Protein AF-A0AAW9NP54-F1 (afdb_monomer_lite)

Structure (mmCIF, N/CA/C/O backbone):
data_AF-A0AAW9NP54-F1
#
_entry.id   AF-A0AAW9NP54-F1
#
loop_
_atom_site.group_PDB
_atom_site.id
_atom_site.type_symbol
_atom_site.label_atom_id
_atom_site.label_alt_id
_atom_site.label_comp_id
_atom_site.label_asym_id
_atom_site.label_entity_id
_atom_site.label_seq_id
_atom_site.pdbx_PDB_ins_code
_atom_site.Cartn_x
_atom_site.Cartn_y
_atom_site.Cartn_z
_atom_site.occupancy
_atom_site.B_iso_or_equiv
_atom_site.auth_seq_id
_atom_site.auth_comp_id
_atom_site.auth_asym_id
_atom_site.auth_atom_id
_atom_site.pdbx_PDB_model_num
ATOM 1 N N . MET A 1 1 ? -6.143 31.652 26.861 1.00 40.56 1 MET A N 1
ATOM 2 C CA . MET A 1 1 ? -5.723 30.236 26.973 1.00 40.56 1 MET A CA 1
ATOM 3 C C . MET A 1 1 ? -5.347 29.727 25.584 1.00 40.56 1 MET A C 1
ATOM 5 O O . MET A 1 1 ? -6.233 29.559 24.758 1.00 40.56 1 MET A O 1
ATOM 9 N N . LYS A 1 2 ? -4.050 29.567 25.279 1.00 43.53 2 LYS A N 1
ATOM 10 C CA . LYS A 1 2 ? -3.597 28.978 24.005 1.00 43.53 2 LYS A CA 1
ATOM 11 C C . LYS A 1 2 ? -3.699 27.457 24.123 1.00 43.53 2 LYS A C 1
ATOM 13 O O . LYS A 1 2 ? -2.879 26.837 24.794 1.00 43.53 2 LYS A O 1
ATOM 18 N N . LYS A 1 3 ? -4.743 26.878 23.530 1.00 45.47 3 LYS A N 1
ATOM 19 C CA . LYS A 1 3 ? -4.916 25.426 23.418 1.00 45.47 3 LYS A CA 1
ATOM 20 C C . LYS A 1 3 ? -3.813 24.916 22.485 1.00 45.47 3 LYS A C 1
ATOM 22 O O . LYS A 1 3 ? -3.800 25.236 21.301 1.00 45.47 3 LYS A O 1
ATOM 27 N N . SER A 1 4 ? -2.819 24.242 23.055 1.00 45.78 4 SER A N 1
ATOM 28 C CA . SER A 1 4 ? -1.707 23.659 22.309 1.00 45.78 4 SER A CA 1
ATOM 29 C C . SER A 1 4 ? -2.208 22.413 21.581 1.00 45.78 4 SER A C 1
ATOM 31 O O . SER A 1 4 ? -2.274 21.340 22.170 1.00 45.78 4 SER A O 1
ATOM 33 N N . PHE A 1 5 ? -2.552 22.566 20.301 1.00 53.41 5 PHE A N 1
ATOM 34 C CA . PHE A 1 5 ? -2.887 21.467 19.381 1.00 53.41 5 PHE A CA 1
ATOM 35 C C . PHE A 1 5 ? -1.736 20.463 19.184 1.00 53.41 5 PHE A C 1
ATOM 37 O O . PHE A 1 5 ? -1.920 19.425 18.569 1.00 53.41 5 PHE A O 1
ATOM 44 N N . TRP A 1 6 ? -0.549 20.756 19.722 1.00 51.97 6 TRP A N 1
ATOM 45 C CA . TRP A 1 6 ? 0.624 19.885 19.676 1.00 51.97 6 TRP A CA 1
ATOM 46 C C . TRP A 1 6 ? 0.649 18.819 20.775 1.00 51.97 6 TRP A C 1
ATOM 48 O O . TRP A 1 6 ? 1.516 17.951 20.753 1.00 51.97 6 TRP A O 1
ATOM 58 N N . LYS A 1 7 ? -0.250 18.901 21.766 1.00 50.44 7 LYS A N 1
ATOM 59 C CA . LYS A 1 7 ? -0.275 17.961 22.897 1.00 50.44 7 LYS A CA 1
ATOM 60 C C . LYS A 1 7 ? -1.259 16.801 22.700 1.00 50.44 7 LYS A C 1
ATOM 62 O O . LYS A 1 7 ? -1.113 15.782 23.368 1.00 50.44 7 LYS A O 1
ATOM 67 N N . ASP A 1 8 ? -2.175 16.922 21.744 1.00 54.97 8 ASP A N 1
ATOM 68 C CA . ASP A 1 8 ? -2.976 15.800 21.257 1.00 54.97 8 ASP A CA 1
ATOM 69 C C . ASP A 1 8 ? -2.159 15.101 20.163 1.00 54.97 8 ASP A C 1
ATOM 71 O O . ASP A 1 8 ? -2.414 15.235 18.969 1.00 54.97 8 ASP A O 1
ATOM 75 N N . GLY A 1 9 ? -1.072 14.438 20.574 1.00 56.28 9 GLY A N 1
ATOM 76 C CA . GLY A 1 9 ? -0.342 13.545 19.680 1.00 56.28 9 GLY A CA 1
ATOM 77 C C . GLY A 1 9 ? -1.324 12.534 19.095 1.00 56.28 9 GLY A C 1
ATOM 78 O O . GLY A 1 9 ? -2.175 12.044 19.842 1.00 56.28 9 GLY A O 1
ATOM 79 N N . LEU A 1 10 ? -1.224 12.266 17.783 1.00 52.00 10 LEU A N 1
ATOM 80 C CA . LEU A 1 10 ? -2.094 11.310 17.090 1.00 52.00 10 LEU A CA 1
ATOM 81 C C . LEU A 1 10 ? -2.296 10.091 17.990 1.00 52.00 10 LEU A C 1
ATOM 83 O O . LEU A 1 10 ? -1.324 9.443 18.397 1.00 52.00 10 LEU A O 1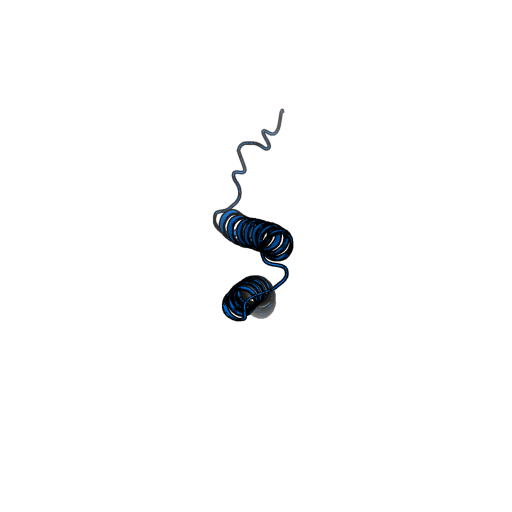
ATOM 87 N N . SER A 1 11 ? -3.552 9.771 18.292 1.00 61.38 11 SER A N 1
ATOM 88 C CA . SER A 1 11 ? -3.876 8.557 19.032 1.00 61.38 11 SER A CA 1
ATOM 89 C C . SER A 1 11 ? -3.163 7.372 18.368 1.00 61.38 11 SER A C 1
ATOM 91 O O . SER A 1 11 ? -3.022 7.328 17.147 1.00 61.38 11 SER A O 1
ATOM 93 N N . ILE A 1 12 ? -2.684 6.389 19.136 1.00 59.16 12 ILE A N 1
ATOM 94 C CA . ILE A 1 12 ? -1.964 5.216 18.591 1.00 59.16 12 ILE A CA 1
ATOM 95 C C . ILE A 1 12 ? -2.760 4.541 17.457 1.00 59.16 12 ILE A C 1
ATOM 97 O O . ILE A 1 12 ? -2.172 3.998 16.522 1.00 59.16 12 ILE A O 1
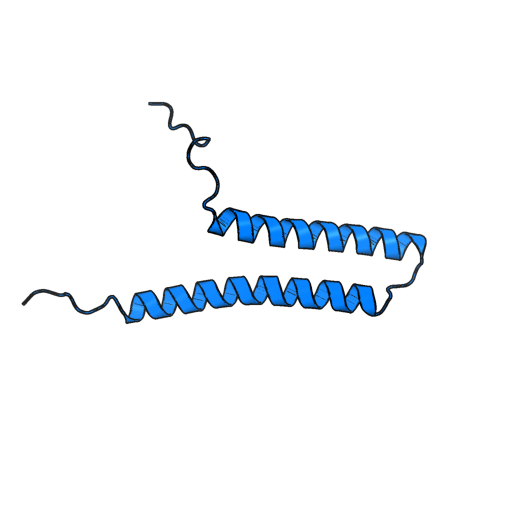ATOM 101 N N . LYS A 1 13 ? -4.097 4.604 17.511 1.00 59.44 13 LYS A N 1
ATOM 102 C CA . LYS A 1 13 ? -4.983 4.121 16.444 1.00 59.44 13 LYS A CA 1
ATOM 103 C C . LYS A 1 13 ? -4.914 4.991 15.182 1.00 59.44 13 LYS A C 1
ATOM 105 O O . LYS A 1 13 ? -4.724 4.457 14.094 1.00 59.44 13 LYS A O 1
ATOM 110 N N . GLU A 1 14 ? -4.968 6.313 15.329 1.00 61.09 14 GLU A N 1
ATOM 111 C CA . GLU A 1 14 ? -4.828 7.277 14.226 1.00 61.09 14 GLU A CA 1
ATOM 112 C C . GLU A 1 14 ? -3.430 7.226 13.599 1.00 61.09 14 GLU A C 1
ATOM 114 O O . GLU A 1 14 ? -3.289 7.312 12.383 1.00 61.09 14 GLU A O 1
ATOM 119 N N . THR A 1 15 ? -2.392 7.012 14.411 1.00 65.50 15 THR A N 1
ATOM 120 C CA . THR A 1 15 ? -1.010 6.860 13.939 1.00 65.50 15 THR A CA 1
ATOM 121 C C . THR A 1 15 ? -0.861 5.612 13.069 1.00 65.50 15 THR A C 1
ATOM 123 O O . THR A 1 15 ? -0.253 5.677 12.006 1.00 65.50 15 THR A O 1
ATOM 126 N N . LYS A 1 16 ? -1.451 4.477 13.466 1.00 62.97 16 LYS A N 1
ATOM 127 C CA . LYS A 1 16 ? -1.428 3.241 12.663 1.00 62.97 16 LYS A CA 1
ATOM 128 C C . LYS A 1 16 ? -2.176 3.398 11.339 1.00 62.97 16 LYS A C 1
ATOM 130 O O . LYS A 1 16 ? -1.674 2.963 10.306 1.00 62.97 16 LYS A O 1
ATOM 135 N N . PHE A 1 17 ? -3.332 4.060 11.364 1.00 66.56 17 PHE A N 1
ATOM 136 C CA . PHE A 1 17 ? -4.089 4.381 10.154 1.00 66.56 17 PHE A CA 1
ATOM 137 C C . PHE A 1 17 ? -3.296 5.307 9.216 1.00 66.56 17 PHE A C 1
ATOM 139 O O . PHE A 1 17 ? -3.213 5.067 8.012 1.00 66.56 17 PHE A O 1
ATOM 146 N N . SER A 1 18 ? -2.632 6.313 9.792 1.00 72.56 18 SER A N 1
ATOM 147 C CA . SER A 1 18 ? -1.754 7.249 9.085 1.00 72.56 18 SER A CA 1
ATOM 148 C C . SER A 1 18 ? -0.553 6.553 8.437 1.00 72.56 18 SER A C 1
ATOM 150 O O . SER A 1 18 ? -0.251 6.811 7.274 1.00 72.56 18 SER A O 1
ATOM 152 N N . ILE A 1 19 ? 0.087 5.606 9.132 1.00 79.75 19 ILE A N 1
ATOM 153 C CA . ILE A 1 19 ? 1.229 4.846 8.599 1.00 79.75 19 ILE A CA 1
ATOM 154 C C . ILE A 1 19 ? 0.821 4.012 7.381 1.00 79.75 19 ILE A C 1
ATOM 156 O O . ILE A 1 19 ? 1.530 4.020 6.380 1.00 79.75 19 ILE A O 1
ATOM 160 N N . ILE A 1 20 ? -0.320 3.321 7.435 1.00 79.38 20 ILE A N 1
ATOM 161 C CA . ILE A 1 20 ? -0.782 2.482 6.316 1.00 79.38 20 ILE A CA 1
ATOM 162 C C . ILE A 1 20 ? -1.170 3.347 5.113 1.00 79.38 20 ILE A C 1
ATOM 164 O O . ILE A 1 20 ? -0.800 3.026 3.985 1.00 79.38 20 ILE A O 1
ATOM 168 N N . GLY A 1 21 ? -1.838 4.481 5.345 1.00 80.19 21 GLY A N 1
ATOM 169 C CA . GLY A 1 21 ? -2.119 5.456 4.290 1.00 80.19 21 GLY A CA 1
ATOM 170 C C . GLY A 1 21 ? -0.843 6.027 3.660 1.00 80.19 21 GLY A C 1
ATOM 171 O O . GLY A 1 21 ? -0.727 6.095 2.438 1.00 80.19 21 GLY A O 1
ATOM 172 N N . PHE A 1 22 ? 0.151 6.375 4.479 1.00 83.94 22 PHE A N 1
ATOM 173 C CA . PHE A 1 22 ? 1.451 6.846 4.003 1.00 83.94 22 PHE A CA 1
ATOM 174 C C . PHE A 1 22 ? 2.190 5.775 3.187 1.00 83.94 22 PHE A C 1
ATOM 176 O O . PHE A 1 22 ? 2.748 6.066 2.130 1.00 83.94 22 PHE A O 1
ATOM 183 N N . MET A 1 23 ? 2.139 4.519 3.630 1.00 83.06 23 MET A N 1
ATOM 184 C CA . MET A 1 23 ? 2.752 3.389 2.937 1.00 83.06 23 MET A CA 1
ATOM 185 C C . MET A 1 23 ? 2.079 3.114 1.584 1.00 83.06 23 MET A C 1
ATOM 187 O O . MET A 1 23 ? 2.775 2.879 0.600 1.00 83.06 23 MET A O 1
ATOM 191 N N . LEU A 1 24 ? 0.751 3.246 1.496 1.00 83.69 24 LEU A N 1
ATOM 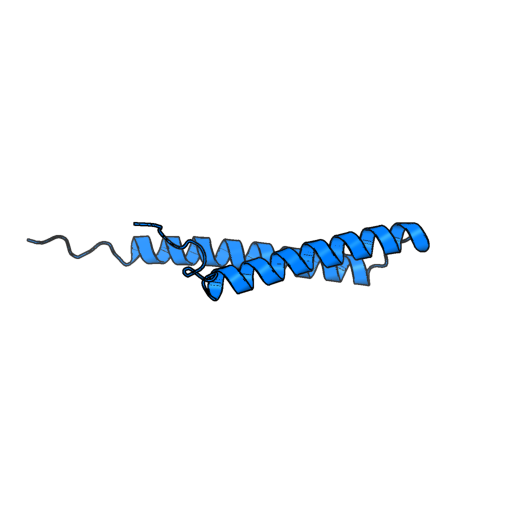192 C CA . LEU A 1 24 ? 0.005 3.195 0.232 1.00 83.69 24 LEU A CA 1
ATOM 193 C C . LEU A 1 24 ? 0.475 4.263 -0.763 1.00 83.69 24 LEU A C 1
ATOM 195 O O . LEU A 1 24 ? 0.695 3.958 -1.934 1.00 83.69 24 LEU A O 1
ATOM 199 N N . ILE A 1 25 ? 0.673 5.500 -0.297 1.00 85.62 25 ILE A N 1
ATOM 200 C CA . ILE A 1 25 ? 1.169 6.601 -1.136 1.00 85.62 25 ILE A CA 1
ATOM 201 C C . ILE A 1 25 ? 2.586 6.302 -1.635 1.00 85.62 25 ILE A C 1
ATOM 203 O O . ILE A 1 25 ? 2.869 6.487 -2.817 1.00 85.62 25 ILE A O 1
ATOM 207 N N . LEU A 1 26 ? 3.472 5.811 -0.765 1.00 88.44 26 LEU A N 1
ATOM 208 C CA . LEU A 1 26 ? 4.837 5.458 -1.156 1.00 88.44 26 LEU A CA 1
ATOM 209 C C . LEU A 1 26 ? 4.873 4.337 -2.196 1.00 88.44 26 LEU A C 1
ATOM 211 O O . LEU A 1 26 ? 5.598 4.458 -3.183 1.00 88.44 26 LEU A O 1
ATOM 215 N N . VAL A 1 27 ? 4.077 3.281 -2.015 1.00 86.38 27 VAL A N 1
ATOM 216 C CA . VAL A 1 27 ? 3.993 2.181 -2.987 1.00 86.38 27 VAL A CA 1
ATOM 217 C C . VAL A 1 27 ? 3.405 2.663 -4.311 1.00 86.38 27 VAL A C 1
ATOM 219 O O . VAL A 1 27 ? 3.900 2.280 -5.368 1.00 86.38 27 VAL A O 1
ATOM 222 N N . PHE A 1 28 ? 2.417 3.558 -4.277 1.00 83.69 28 PHE A N 1
ATOM 223 C CA . PHE A 1 28 ? 1.866 4.162 -5.488 1.00 83.69 28 PHE A CA 1
ATOM 224 C C . PHE A 1 28 ? 2.913 4.983 -6.254 1.00 83.69 28 PHE A C 1
ATOM 226 O O . PHE A 1 28 ? 3.079 4.808 -7.460 1.00 83.69 28 PHE A O 1
ATOM 233 N N . ILE A 1 29 ? 3.667 5.842 -5.559 1.00 88.69 29 ILE A N 1
ATOM 234 C CA . ILE A 1 29 ? 4.747 6.632 -6.169 1.00 88.69 29 ILE A CA 1
ATOM 235 C C . ILE A 1 29 ? 5.831 5.708 -6.734 1.00 88.69 29 ILE A C 1
ATOM 237 O O . ILE A 1 29 ? 6.278 5.910 -7.863 1.00 88.69 29 ILE A O 1
ATOM 241 N N . PHE A 1 30 ? 6.225 4.679 -5.982 1.00 86.88 30 PHE A N 1
ATOM 242 C CA . PHE A 1 30 ? 7.189 3.685 -6.443 1.00 86.88 30 PHE A CA 1
ATOM 243 C C . PHE A 1 30 ? 6.706 2.981 -7.716 1.00 86.88 30 PHE A C 1
ATOM 245 O O . PHE A 1 30 ? 7.470 2.878 -8.670 1.00 86.88 30 PHE A O 1
ATOM 252 N N . ALA A 1 31 ? 5.434 2.581 -7.779 1.00 83.06 31 ALA A N 1
ATOM 253 C CA . ALA A 1 31 ? 4.856 1.949 -8.960 1.00 83.06 31 ALA A CA 1
ATOM 254 C C . ALA A 1 31 ? 4.842 2.874 -10.185 1.00 83.06 31 ALA A C 1
ATOM 256 O O . ALA A 1 31 ? 5.157 2.427 -11.286 1.00 83.06 31 ALA A O 1
ATOM 257 N N . LEU A 1 32 ? 4.554 4.169 -10.008 1.00 84.06 32 LEU A N 1
ATOM 258 C CA . LEU A 1 32 ? 4.635 5.150 -11.096 1.00 84.06 32 LEU A CA 1
ATOM 259 C C . LEU A 1 32 ? 6.066 5.308 -11.627 1.00 84.06 32 LEU A C 1
ATOM 261 O O . LEU A 1 32 ? 6.271 5.347 -12.840 1.00 84.06 32 LEU A O 1
ATOM 265 N N . VAL A 1 33 ? 7.056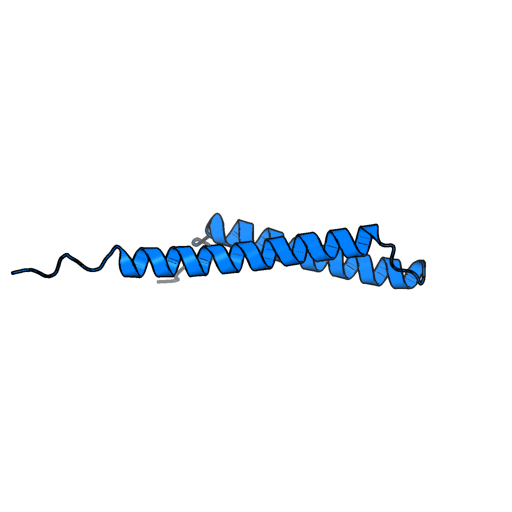 5.377 -10.733 1.00 88.06 33 VAL 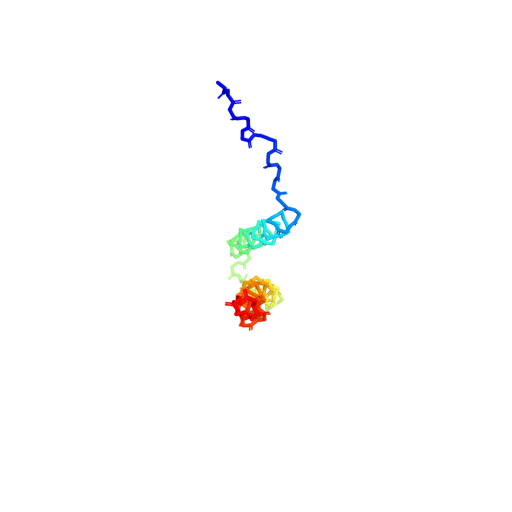A N 1
ATOM 266 C CA . VAL A 1 33 ? 8.476 5.458 -11.115 1.00 88.06 33 VAL A CA 1
ATOM 267 C C . VAL A 1 33 ? 8.927 4.167 -11.797 1.00 88.06 33 VAL A C 1
ATOM 269 O O . VAL A 1 33 ? 9.590 4.218 -12.832 1.00 88.06 33 VAL A O 1
ATOM 272 N N . TYR A 1 34 ? 8.533 3.013 -11.259 1.00 85.56 34 TYR A N 1
ATOM 273 C CA . TYR A 1 34 ? 8.845 1.707 -11.828 1.00 85.56 34 TYR A CA 1
ATOM 274 C C . TYR A 1 34 ? 8.289 1.572 -13.246 1.00 85.56 34 TYR A C 1
ATOM 276 O O . TYR A 1 34 ? 9.043 1.267 -14.169 1.00 85.56 34 TYR A O 1
ATOM 284 N N . LEU A 1 35 ? 7.012 1.917 -13.439 1.00 83.69 35 LEU A N 1
ATOM 285 C CA . LEU A 1 35 ? 6.353 1.944 -14.742 1.00 83.69 35 LEU A CA 1
ATOM 286 C C . LEU A 1 35 ? 7.032 2.923 -15.711 1.00 83.69 35 LEU A C 1
ATOM 288 O O . LEU A 1 35 ? 7.178 2.612 -16.890 1.00 83.69 35 LEU A O 1
ATOM 292 N N . ALA A 1 36 ? 7.479 4.089 -15.238 1.00 82.38 36 ALA A N 1
ATOM 293 C CA . ALA A 1 36 ? 8.178 5.058 -16.081 1.00 82.38 36 ALA A CA 1
ATOM 294 C C . ALA A 1 36 ? 9.534 4.534 -16.590 1.00 82.38 36 ALA A C 1
ATOM 296 O O . ALA A 1 36 ? 9.911 4.828 -17.726 1.00 82.38 36 ALA A O 1
ATOM 297 N N . ILE A 1 37 ? 10.250 3.752 -15.773 1.00 88.38 37 ILE A N 1
ATOM 298 C CA . ILE A 1 37 ? 11.574 3.204 -16.108 1.00 88.38 37 ILE A CA 1
ATOM 299 C C . ILE A 1 37 ? 11.454 1.906 -16.918 1.00 88.38 37 ILE A C 1
ATOM 301 O O . ILE A 1 37 ? 12.092 1.772 -17.959 1.00 88.38 37 ILE A O 1
ATOM 305 N N . HIS A 1 38 ? 10.636 0.960 -16.458 1.00 85.56 38 HIS A N 1
ATOM 306 C CA . HIS A 1 38 ? 10.578 -0.404 -16.993 1.00 85.56 38 HIS A CA 1
ATOM 307 C C . HIS A 1 38 ? 9.478 -0.574 -18.047 1.00 85.56 38 HIS A C 1
ATOM 309 O O . HIS A 1 38 ? 9.470 -1.570 -18.764 1.00 85.56 38 HIS A O 1
ATOM 315 N N . ARG A 1 39 ? 8.556 0.396 -18.175 1.00 80.62 39 ARG A N 1
ATOM 316 C CA . ARG A 1 39 ? 7.383 0.368 -19.076 1.00 80.62 39 ARG A CA 1
ATOM 317 C C . ARG A 1 39 ? 6.471 -0.851 -18.923 1.00 80.62 39 ARG A C 1
ATOM 319 O O . ARG A 1 39 ? 5.595 -1.068 -19.756 1.00 80.62 39 ARG A O 1
ATOM 326 N N . GLN A 1 40 ? 6.635 -1.593 -17.841 1.00 80.06 40 GLN A N 1
ATOM 327 C CA . GLN A 1 40 ? 5.824 -2.736 -17.470 1.00 80.06 40 GLN A CA 1
ATOM 328 C C . GLN A 1 40 ? 5.541 -2.670 -15.972 1.00 80.06 40 GLN A C 1
ATOM 330 O O . GLN A 1 40 ? 6.325 -2.113 -15.200 1.00 80.06 40 GLN A O 1
ATOM 335 N N . LEU A 1 41 ? 4.389 -3.201 -15.585 1.00 76.88 41 LEU A N 1
ATOM 336 C CA . LEU A 1 41 ? 4.043 -3.453 -14.196 1.00 76.88 41 LEU A CA 1
ATOM 337 C C . LEU A 1 41 ? 4.127 -4.957 -14.000 1.00 76.88 41 LEU A C 1
ATOM 339 O O . LEU A 1 41 ? 3.429 -5.692 -14.693 1.00 76.88 41 LEU A O 1
ATOM 343 N N . ASP A 1 42 ? 4.988 -5.386 -13.087 1.00 83.06 42 ASP A N 1
ATOM 344 C CA . ASP A 1 42 ? 5.097 -6.799 -12.750 1.00 83.06 42 ASP A CA 1
ATOM 345 C C . ASP A 1 42 ? 3.907 -7.216 -11.881 1.00 83.06 42 ASP A C 1
ATOM 347 O O . ASP A 1 42 ? 3.418 -6.436 -11.053 1.00 83.06 42 ASP A O 1
ATOM 351 N N . ASP A 1 43 ? 3.467 -8.462 -12.051 1.00 85.38 43 ASP A N 1
ATOM 352 C CA . ASP A 1 43 ? 2.321 -9.020 -11.327 1.00 85.38 43 ASP A CA 1
ATOM 353 C C . ASP A 1 43 ? 2.510 -8.929 -9.803 1.00 85.38 43 ASP A C 1
ATOM 355 O O . ASP A 1 43 ? 1.573 -8.590 -9.081 1.00 85.38 43 ASP A O 1
ATOM 359 N N . GLU A 1 44 ? 3.744 -9.105 -9.319 1.00 83.50 44 GLU A N 1
ATOM 360 C CA . GLU A 1 44 ? 4.107 -8.977 -7.900 1.00 83.50 44 GLU A CA 1
ATOM 361 C C . GLU A 1 44 ? 3.828 -7.570 -7.345 1.00 83.50 44 GLU A C 1
ATOM 363 O O . GLU A 1 44 ? 3.381 -7.412 -6.205 1.00 83.50 44 GLU A O 1
ATOM 368 N N . LEU A 1 45 ? 4.046 -6.524 -8.149 1.00 79.44 45 LEU A N 1
ATOM 369 C CA . LEU A 1 45 ? 3.814 -5.144 -7.728 1.00 79.44 45 LEU A CA 1
ATOM 370 C C . LEU A 1 45 ? 2.318 -4.828 -7.653 1.00 79.44 45 LEU A C 1
ATOM 372 O O . LEU A 1 45 ? 1.865 -4.130 -6.741 1.00 79.44 45 LEU A O 1
ATOM 376 N N . ILE A 1 46 ? 1.551 -5.366 -8.601 1.00 83.25 46 ILE A N 1
ATOM 377 C CA . ILE A 1 46 ? 0.090 -5.259 -8.627 1.00 83.25 46 ILE A CA 1
ATOM 378 C C . ILE A 1 46 ? -0.509 -6.010 -7.430 1.00 83.25 46 ILE A C 1
ATOM 380 O O . ILE A 1 46 ? -1.392 -5.481 -6.749 1.00 83.25 46 ILE A O 1
ATOM 384 N N . GLU A 1 47 ? -0.007 -7.206 -7.126 1.00 85.62 47 GLU A N 1
ATOM 385 C CA . GLU A 1 47 ? -0.442 -8.012 -5.984 1.00 85.62 47 GLU A CA 1
ATOM 386 C C . GLU A 1 47 ? -0.117 -7.326 -4.646 1.00 85.62 47 GLU A C 1
ATOM 388 O O . GLU A 1 47 ? -0.975 -7.221 -3.759 1.00 85.62 47 GLU A O 1
ATOM 393 N N . MET A 1 48 ? 1.079 -6.743 -4.525 1.00 80.19 48 MET A N 1
ATOM 394 C CA . MET A 1 48 ? 1.460 -5.941 -3.363 1.00 80.19 48 MET A CA 1
ATOM 395 C C . MET A 1 48 ? 0.547 -4.714 -3.195 1.00 80.19 48 MET A C 1
ATOM 397 O O . MET A 1 48 ? 0.098 -4.426 -2.085 1.00 80.19 48 MET A O 1
ATOM 401 N N . PHE A 1 49 ? 0.204 -4.013 -4.278 1.00 80.44 49 PHE A N 1
ATOM 402 C CA . PHE A 1 49 ? -0.705 -2.866 -4.211 1.00 80.44 49 PHE A CA 1
ATOM 403 C C . PHE A 1 49 ? -2.136 -3.271 -3.814 1.00 80.44 49 PHE A C 1
ATOM 405 O O . PHE A 1 49 ? -2.750 -2.627 -2.959 1.00 80.44 49 PHE A O 1
ATOM 412 N N . ASN A 1 50 ? -2.649 -4.373 -4.368 1.00 82.19 50 ASN A N 1
ATOM 413 C CA . ASN A 1 50 ? -3.974 -4.903 -4.036 1.00 82.19 50 ASN A CA 1
ATOM 414 C C . ASN A 1 50 ? -4.073 -5.369 -2.577 1.00 82.19 50 ASN A C 1
ATOM 416 O O . ASN A 1 50 ? -5.076 -5.092 -1.917 1.00 82.19 50 ASN A O 1
ATOM 420 N N . SER A 1 51 ? -3.040 -6.029 -2.046 1.00 83.00 51 SER A N 1
ATOM 421 C CA . SER A 1 51 ? -3.017 -6.445 -0.636 1.00 83.00 51 SER A CA 1
ATOM 422 C C . SER A 1 51 ? -3.002 -5.248 0.326 1.00 83.00 51 SER A C 1
ATOM 424 O O . SER A 1 51 ? -3.722 -5.252 1.327 1.00 83.00 51 SER A O 1
ATOM 426 N N . LEU A 1 52 ? -2.274 -4.177 -0.011 1.00 81.06 52 LEU A N 1
ATOM 427 C CA . LEU A 1 52 ? -2.272 -2.915 0.738 1.00 81.06 52 LEU A CA 1
ATOM 428 C C . LEU A 1 52 ? -3.632 -2.204 0.702 1.00 81.06 52 LEU A C 1
ATOM 430 O O . LEU A 1 52 ? -4.105 -1.733 1.740 1.00 81.06 52 LEU A O 1
ATOM 434 N N . LEU A 1 53 ? -4.287 -2.158 -0.462 1.00 81.38 53 LEU A N 1
ATOM 435 C CA . LEU A 1 53 ? -5.646 -1.626 -0.586 1.00 81.38 53 LEU A CA 1
ATOM 436 C C . LEU A 1 53 ? -6.642 -2.433 0.250 1.00 81.38 53 LEU A C 1
ATOM 438 O O . LEU A 1 53 ? -7.446 -1.848 0.976 1.00 81.38 53 LEU A O 1
ATOM 442 N N . LEU A 1 54 ? -6.564 -3.764 0.196 1.00 84.56 54 LEU A N 1
ATOM 443 C CA . LEU A 1 54 ? -7.424 -4.644 0.982 1.00 84.56 54 LEU A CA 1
ATOM 444 C C . LEU A 1 54 ? -7.212 -4.439 2.486 1.00 84.56 54 LEU A C 1
ATOM 446 O O . LEU A 1 54 ? -8.189 -4.357 3.229 1.00 84.56 54 LEU A O 1
ATOM 450 N N . ALA A 1 55 ? -5.964 -4.287 2.936 1.00 79.44 55 ALA A N 1
ATOM 451 C CA . ALA A 1 55 ? -5.652 -3.981 4.330 1.00 79.44 55 ALA A CA 1
ATOM 452 C C . ALA A 1 55 ? -6.240 -2.626 4.764 1.00 79.44 55 ALA A C 1
ATOM 454 O O . ALA A 1 55 ? -6.847 -2.527 5.831 1.00 79.44 55 ALA A O 1
ATOM 455 N N . PHE A 1 56 ? -6.134 -1.592 3.926 1.00 78.25 56 PHE A N 1
ATOM 456 C CA . PHE A 1 56 ? -6.688 -0.267 4.216 1.00 78.25 56 PHE A CA 1
ATOM 457 C C . PHE A 1 56 ? -8.225 -0.256 4.249 1.00 78.25 56 PHE A C 1
ATOM 459 O O . PHE A 1 56 ? -8.832 0.340 5.144 1.00 78.25 56 PHE A O 1
ATOM 466 N N . VAL A 1 57 ? -8.877 -0.944 3.307 1.00 79.75 57 VAL A N 1
ATOM 467 C CA . VAL A 1 57 ? -10.340 -1.110 3.292 1.00 79.75 57 VAL A CA 1
ATOM 468 C C . VAL A 1 57 ? -10.799 -1.947 4.487 1.00 79.75 57 VAL A C 1
ATOM 470 O O . VAL A 1 57 ? -11.773 -1.582 5.143 1.00 79.75 57 VAL A O 1
ATOM 473 N N . GLY A 1 58 ? -10.077 -3.021 4.814 1.00 79.06 58 GLY A N 1
ATOM 474 C CA . GLY A 1 58 ? -10.363 -3.888 5.953 1.00 79.06 58 GLY A CA 1
ATOM 475 C C . GLY A 1 58 ? -10.330 -3.135 7.280 1.00 79.06 58 GLY A C 1
ATOM 476 O O . GLY A 1 58 ? -11.259 -3.258 8.073 1.00 79.06 58 GLY A O 1
ATOM 477 N N . ILE A 1 59 ? -9.327 -2.284 7.496 1.00 73.56 59 ILE A N 1
ATOM 478 C CA . ILE A 1 59 ? -9.233 -1.459 8.711 1.00 73.56 59 ILE A CA 1
ATOM 479 C C . ILE A 1 59 ? -10.414 -0.483 8.807 1.00 73.56 59 ILE A C 1
ATOM 481 O O . ILE A 1 59 ? -11.051 -0.396 9.855 1.00 73.56 59 ILE A O 1
ATOM 485 N N . ASN A 1 60 ? -10.783 0.170 7.700 1.00 68.81 60 ASN A N 1
ATOM 486 C CA . ASN A 1 60 ? -11.955 1.052 7.662 1.00 68.81 60 ASN A CA 1
ATOM 487 C C . ASN A 1 60 ? -13.280 0.307 7.913 1.00 68.81 60 ASN A C 1
ATOM 489 O O . ASN A 1 60 ? -14.188 0.848 8.547 1.00 68.81 60 ASN A O 1
ATOM 493 N N . ALA A 1 61 ? -13.417 -0.920 7.406 1.00 72.06 61 ALA A N 1
ATOM 494 C CA . ALA A 1 61 ? -14.604 -1.743 7.616 1.00 72.06 61 ALA A CA 1
ATOM 495 C C . ALA A 1 61 ? -14.714 -2.220 9.073 1.00 72.06 61 ALA A C 1
ATOM 497 O O . ALA A 1 61 ? -15.798 -2.155 9.653 1.00 72.06 61 ALA A O 1
ATOM 498 N N . VAL A 1 62 ? -13.600 -2.632 9.686 1.00 67.75 62 VAL A N 1
ATOM 499 C CA . VAL A 1 62 ? -13.544 -3.050 11.097 1.00 67.75 62 VAL A CA 1
ATOM 500 C C . VAL A 1 62 ? -13.923 -1.903 12.032 1.00 67.75 62 VAL A C 1
ATOM 502 O O . VAL A 1 62 ? -14.708 -2.116 12.955 1.00 67.75 62 VAL A O 1
ATOM 505 N N . ASP A 1 63 ? -13.450 -0.682 11.774 1.00 64.69 63 ASP A N 1
ATOM 506 C CA . ASP A 1 63 ? -13.825 0.482 12.586 1.00 64.69 63 ASP A CA 1
ATOM 507 C C . ASP A 1 63 ? -15.325 0.802 12.472 1.00 64.69 63 ASP A C 1
ATOM 509 O O . ASP A 1 63 ? -15.977 1.093 13.480 1.00 64.69 63 ASP A O 1
ATOM 513 N N . ARG A 1 64 ? -15.922 0.659 11.280 1.00 62.44 64 ARG A N 1
ATOM 514 C CA . ARG A 1 64 ? -17.376 0.823 11.091 1.00 62.44 64 ARG A CA 1
ATOM 515 C C . ARG A 1 64 ? -18.184 -0.246 11.828 1.00 62.44 64 ARG A C 1
ATOM 517 O O . ARG A 1 64 ? -19.152 0.094 12.503 1.00 62.44 64 ARG A O 1
ATOM 524 N N . VAL A 1 65 ? -17.779 -1.513 11.734 1.00 60.62 65 VAL A N 1
ATOM 525 C CA . VAL A 1 65 ? -18.460 -2.635 12.405 1.00 60.62 65 VAL A CA 1
ATOM 526 C C . VAL A 1 65 ? -18.328 -2.535 13.927 1.00 60.62 65 VAL A C 1
ATOM 528 O O . VAL A 1 65 ? -19.313 -2.695 14.639 1.00 60.62 65 VAL A O 1
ATOM 531 N N . SER A 1 66 ? -17.145 -2.195 14.438 1.00 62.09 66 SER A N 1
ATOM 532 C CA . SER A 1 66 ? -16.909 -1.976 15.871 1.00 62.09 66 SER A CA 1
ATOM 533 C C . SER A 1 66 ? -17.786 -0.854 16.440 1.00 62.09 66 SER A C 1
ATOM 535 O O . SER A 1 66 ? -18.320 -0.975 17.542 1.00 62.09 66 SER A O 1
ATOM 537 N N . THR A 1 67 ? -17.981 0.220 15.669 1.00 60.84 67 THR A N 1
ATOM 538 C CA . THR A 1 67 ? -18.845 1.342 16.063 1.00 60.84 67 THR A CA 1
ATOM 539 C C . THR A 1 67 ? -20.324 0.949 16.051 1.00 60.84 67 THR A C 1
ATOM 541 O O . THR A 1 67 ? -21.054 1.312 16.971 1.00 60.84 67 THR A O 1
ATOM 544 N N . ALA A 1 68 ? -20.760 0.169 15.055 1.00 58.31 68 ALA A N 1
ATOM 545 C CA . ALA A 1 68 ? -22.127 -0.351 14.985 1.00 58.31 68 ALA A CA 1
ATOM 546 C C . ALA A 1 68 ? -22.449 -1.272 16.176 1.00 58.31 68 ALA A C 1
ATOM 548 O O . ALA A 1 68 ? -23.455 -1.080 16.852 1.00 58.31 68 ALA A O 1
ATOM 549 N N . LEU A 1 69 ? -21.543 -2.197 16.511 1.00 62.81 69 LEU A N 1
ATOM 550 C CA . LEU A 1 69 ? -21.713 -3.112 17.645 1.00 62.81 69 LEU A CA 1
ATOM 551 C C . LEU A 1 69 ? -21.679 -2.395 19.008 1.00 62.81 69 LEU A C 1
ATOM 553 O O . LEU A 1 69 ? -22.368 -2.807 19.938 1.00 62.81 69 LEU A O 1
ATOM 557 N N . GLN A 1 70 ? -20.915 -1.306 19.145 1.00 60.72 70 GLN A N 1
ATOM 558 C CA . GLN A 1 70 ? -20.939 -0.477 20.359 1.00 60.72 70 GLN A CA 1
ATOM 559 C C . GLN A 1 70 ? -22.235 0.333 20.506 1.00 60.72 70 GLN A C 1
ATOM 561 O O . GLN A 1 70 ? -22.685 0.537 21.632 1.00 60.72 70 GLN A O 1
ATOM 566 N N . GLN A 1 71 ? -22.856 0.768 19.404 1.00 57.38 71 GLN A N 1
ATOM 567 C CA . GLN A 1 71 ? -24.177 1.409 19.453 1.00 57.38 71 GLN A CA 1
ATOM 568 C C . GLN A 1 71 ? -25.289 0.423 19.830 1.00 57.38 71 GLN A C 1
ATOM 570 O O . GLN A 1 71 ? -26.192 0.799 20.572 1.00 57.38 71 GLN A O 1
ATOM 575 N N . GLU A 1 72 ? -25.208 -0.833 19.387 1.00 55.34 72 GLU A N 1
ATOM 576 C CA . GLU A 1 72 ? -26.188 -1.868 19.750 1.00 55.34 72 GLU A CA 1
ATOM 577 C C . GLU A 1 72 ? -26.002 -2.401 21.184 1.00 55.34 72 GLU A C 1
ATOM 579 O O . GLU A 1 72 ? -26.978 -2.777 21.829 1.00 55.34 72 GLU A O 1
ATOM 584 N N . GLY A 1 73 ? -24.778 -2.391 21.725 1.00 54.44 73 GLY A N 1
ATOM 585 C CA . GLY A 1 73 ? -24.483 -2.859 23.088 1.00 54.44 73 GLY A CA 1
ATOM 586 C C . GLY A 1 73 ? -24.657 -1.823 24.211 1.00 54.44 73 GLY A C 1
ATOM 587 O O . GLY A 1 73 ? -24.636 -2.198 25.380 1.00 54.44 73 GLY A O 1
ATOM 588 N N . GLY A 1 74 ? -24.810 -0.532 23.887 1.00 48.72 74 GLY A N 1
ATOM 589 C CA . GLY A 1 74 ? -24.891 0.573 24.860 1.00 48.72 74 GLY A CA 1
ATOM 590 C C . GLY A 1 74 ? -26.305 1.068 25.188 1.00 48.72 74 GLY A C 1
ATOM 591 O O . GLY A 1 74 ? -26.456 2.088 25.854 1.00 48.72 74 GLY A O 1
ATOM 592 N N . GLY A 1 75 ? -27.342 0.387 24.698 1.00 51.16 75 GLY A N 1
ATOM 593 C CA . GLY A 1 75 ? -28.735 0.825 24.788 1.00 51.16 75 GLY A CA 1
ATOM 594 C C . GLY A 1 75 ? -29.591 0.048 25.787 1.00 51.16 75 GLY A C 1
ATOM 595 O O . GLY A 1 75 ? -30.653 -0.421 25.396 1.00 51.16 75 GLY A O 1
ATOM 596 N N . ASN A 1 76 ? -29.170 -0.104 27.048 1.00 51.84 76 ASN A N 1
ATOM 597 C CA . ASN A 1 76 ? -30.109 -0.411 28.137 1.00 51.84 76 ASN A CA 1
ATOM 598 C C . ASN A 1 76 ? -29.581 0.034 29.511 1.00 51.84 76 ASN A C 1
ATOM 600 O O . ASN A 1 76 ? -29.253 -0.796 30.348 1.00 51.84 76 ASN A O 1
ATOM 604 N N . ASP A 1 77 ? -29.513 1.345 29.727 1.00 52.44 77 ASP A N 1
ATOM 605 C CA . ASP A 1 77 ? -29.550 1.945 31.068 1.00 52.44 77 ASP A CA 1
ATOM 606 C C . ASP A 1 77 ? -30.427 3.208 30.995 1.00 52.44 77 ASP A C 1
ATOM 608 O O . ASP A 1 77 ? -30.000 4.339 31.220 1.00 52.44 77 ASP A O 1
ATOM 612 N N . ASN A 1 78 ? -31.687 3.013 30.592 1.00 47.12 78 ASN A N 1
ATOM 613 C CA . ASN A 1 78 ? -32.730 4.012 30.792 1.00 47.12 78 ASN A CA 1
ATOM 614 C C . ASN A 1 78 ? -33.458 3.668 32.085 1.00 47.12 78 ASN A C 1
ATOM 616 O O . ASN A 1 78 ? -34.173 2.669 32.156 1.00 47.12 78 ASN A O 1
ATOM 620 N N . GLY A 1 79 ? -33.249 4.521 33.086 1.00 48.84 79 GLY A N 1
ATOM 621 C CA . GLY A 1 79 ? -33.917 4.453 34.371 1.00 48.84 79 GLY A CA 1
ATOM 622 C C . GLY A 1 79 ? -35.435 4.338 34.248 1.00 48.84 79 GLY A C 1
ATOM 623 O O . GLY A 1 79 ? -36.095 5.170 33.621 1.00 48.84 79 GLY A O 1
ATOM 624 N N . ILE A 1 80 ? -35.949 3.311 34.918 1.00 41.84 80 ILE A N 1
ATOM 625 C CA . ILE A 1 80 ? -37.187 3.325 35.696 1.00 41.84 80 ILE A CA 1
ATOM 626 C C . ILE A 1 80 ? -36.799 2.828 37.087 1.00 41.84 80 ILE A C 1
ATOM 628 O O . ILE A 1 80 ? -36.060 1.819 37.149 1.00 41.84 80 ILE A O 1
#

Secondary structure (DSSP, 8-state):
----TTSS---HHHHHHHHHHHHHHHHHHH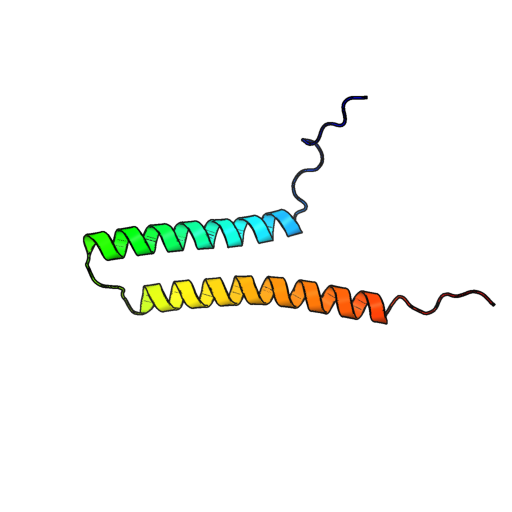HHHHHHHHSS--HHHHHHHHHHHHHHHHHHHHHHHHHHHHHHHS------

Organism: NCBI:txid2897690

pLDDT: mean 70.06, std 14.34, range [40.56, 88.69]

Radius of gyration: 19.98 Å; chains: 1; bounding box: 49×39×55 Å

Foldseek 3Di:
DPPPPVVCDQDPLRVVLVVLVVVLVVLVVVQVVCCVVVVDDDPVSVVVNVVSVVVNVVSVVVVVVVVVVCVVVVPPDDDD

Sequence (80 aa):
MKKSFWKDGLSIKETKFSIIGFMLILVFIFALVYLAIHRQLDDELIEMFNSLLLAFVGINAVDRVSTALQQEGGGNDNGI